Protein AF-A0A925ZT27-F1 (afdb_monomer)

Radius of gyration: 12.77 Å; Cα contacts (8 Å, |Δi|>4): 52; chains: 1; bounding box: 24×26×35 Å

Secondary structure (DSSP, 8-state):
-TTGGGT-PPPTT--HHHHHHHHHHH-GGGHHHHHHHHHHHHHHHHSSSPPPHHHHHHHHHHHHHHHHHHHS----

Structure (mmCIF, N/CA/C/O backbone):
data_AF-A0A925ZT27-F1
#
_entry.id   AF-A0A925ZT27-F1
#
loop_
_atom_site.group_PDB
_atom_site.id
_atom_site.type_symbol
_atom_site.label_atom_id
_atom_site.label_alt_id
_atom_site.label_comp_id
_atom_site.label_asym_id
_atom_site.label_entity_id
_atom_site.label_seq_id
_atom_site.pdbx_PDB_ins_code
_atom_site.Cartn_x
_atom_site.Cartn_y
_atom_site.Cartn_z
_atom_site.occupancy
_atom_site.B_iso_or_equiv
_atom_site.auth_seq_id
_atom_site.auth_comp_id
_atom_site.auth_asym_id
_atom_site.auth_atom_id
_atom_site.pdbx_PDB_model_num
ATOM 1 N N . GLN A 1 1 ? 7.997 -1.890 10.557 1.00 50.38 1 GLN A N 1
ATOM 2 C CA . GLN A 1 1 ? 8.038 -1.728 12.032 1.00 50.38 1 GLN A CA 1
ATOM 3 C C . GLN A 1 1 ? 6.866 -0.938 12.646 1.00 50.38 1 GLN A C 1
ATOM 5 O O . GLN A 1 1 ? 6.456 -1.300 13.737 1.00 50.38 1 GLN A O 1
ATOM 10 N N . ARG A 1 2 ? 6.267 0.084 12.001 1.00 52.53 2 ARG A N 1
ATOM 11 C CA . ARG A 1 2 ? 5.246 0.953 12.649 1.00 52.53 2 ARG A CA 1
ATOM 12 C C . ARG A 1 2 ? 3.820 0.379 12.767 1.00 52.53 2 ARG A C 1
ATOM 14 O O . ARG A 1 2 ? 3.145 0.681 13.738 1.00 52.53 2 ARG A O 1
ATOM 21 N N . ALA A 1 3 ? 3.368 -0.468 11.840 1.00 54.12 3 ALA A N 1
ATOM 22 C CA . ALA A 1 3 ? 2.031 -1.078 11.922 1.00 54.12 3 ALA A CA 1
ATOM 23 C C . ALA A 1 3 ? 1.910 -2.110 13.065 1.00 54.12 3 ALA A C 1
ATOM 25 O O . ALA A 1 3 ? 0.879 -2.199 13.728 1.00 54.12 3 ALA A O 1
ATOM 26 N N . ALA A 1 4 ? 3.008 -2.815 13.368 1.00 54.84 4 ALA A N 1
ATOM 27 C CA . ALA A 1 4 ? 3.096 -3.740 14.499 1.00 54.84 4 ALA A CA 1
ATOM 28 C C . ALA A 1 4 ? 2.882 -3.042 15.855 1.00 54.84 4 ALA A C 1
ATOM 30 O O . ALA A 1 4 ? 2.228 -3.601 16.725 1.00 54.84 4 ALA A O 1
ATOM 31 N N . GLN A 1 5 ? 3.339 -1.792 16.003 1.00 52.97 5 GLN A N 1
ATOM 32 C CA . GLN A 1 5 ? 3.170 -0.999 17.232 1.00 52.97 5 GLN A CA 1
ATOM 33 C C . GLN A 1 5 ? 1.714 -0.567 17.493 1.00 52.97 5 GLN A C 1
ATOM 35 O O . GLN A 1 5 ? 1.395 -0.130 18.591 1.00 52.97 5 GLN A O 1
ATOM 40 N N . ARG A 1 6 ? 0.822 -0.695 16.501 1.00 55.50 6 ARG A N 1
ATOM 41 C CA . ARG A 1 6 ? -0.624 -0.441 16.628 1.00 55.50 6 ARG A CA 1
ATOM 42 C C . ARG A 1 6 ? -1.461 -1.731 16.563 1.00 55.50 6 ARG A C 1
ATOM 44 O O . ARG A 1 6 ? -2.670 -1.655 16.391 1.00 55.50 6 ARG A O 1
ATOM 51 N N . GLY A 1 7 ? -0.837 -2.914 16.642 1.00 58.38 7 GLY A N 1
ATOM 52 C CA . GLY A 1 7 ? -1.545 -4.202 16.545 1.00 58.38 7 GLY A CA 1
ATOM 53 C C . GLY A 1 7 ? -2.054 -4.545 15.136 1.00 58.38 7 GLY A C 1
ATOM 54 O O . GLY A 1 7 ? -2.916 -5.407 14.970 1.00 58.38 7 GLY A O 1
ATOM 55 N N . ILE A 1 8 ? -1.529 -3.868 14.111 1.00 62.19 8 ILE A N 1
ATOM 56 C CA . ILE A 1 8 ? -1.868 -4.077 12.695 1.00 62.19 8 ILE A CA 1
ATOM 57 C C . ILE A 1 8 ? -0.618 -4.524 11.929 1.00 62.19 8 ILE A C 1
ATOM 59 O O . ILE A 1 8 ? -0.427 -4.198 10.771 1.00 62.19 8 ILE A O 1
ATOM 63 N N . GLY A 1 9 ? 0.316 -5.205 12.590 1.00 66.19 9 GLY A N 1
ATOM 64 C CA . GLY A 1 9 ? 1.494 -5.736 11.913 1.00 66.19 9 GLY A CA 1
ATOM 65 C C . GLY A 1 9 ? 1.106 -6.871 10.971 1.00 66.19 9 GLY A C 1
ATOM 66 O O . GLY A 1 9 ? 0.361 -7.764 11.366 1.00 66.19 9 GLY A O 1
ATOM 67 N N . ARG A 1 10 ? 1.654 -6.863 9.752 1.00 75.50 10 ARG A N 1
ATOM 68 C CA . ARG A 1 10 ? 1.597 -8.013 8.845 1.00 75.50 10 ARG A CA 1
ATOM 69 C C . ARG A 1 10 ? 2.154 -9.257 9.549 1.00 75.50 10 ARG A C 1
ATOM 71 O O . ARG A 1 10 ? 3.216 -9.180 10.175 1.00 75.50 10 ARG A O 1
ATOM 78 N N . ARG A 1 11 ? 1.467 -10.399 9.447 1.00 77.12 11 ARG A N 1
ATOM 79 C CA . ARG A 1 11 ? 1.980 -11.684 9.968 1.00 77.12 11 ARG A CA 1
ATOM 80 C C . ARG A 1 11 ? 3.122 -12.192 9.079 1.00 77.12 11 ARG A C 1
ATOM 82 O O . ARG A 1 11 ? 3.157 -11.884 7.893 1.00 77.12 11 ARG A O 1
ATOM 89 N N . ARG A 1 12 ? 4.048 -12.997 9.621 1.00 71.19 12 ARG A N 1
ATOM 90 C CA . ARG A 1 12 ? 5.234 -13.464 8.863 1.00 71.19 12 ARG A CA 1
ATOM 91 C C . ARG A 1 12 ? 4.877 -14.220 7.577 1.00 71.19 12 ARG A C 1
ATOM 93 O O . ARG A 1 12 ? 5.545 -14.021 6.573 1.00 71.19 12 ARG A O 1
ATOM 100 N N . SER A 1 13 ? 3.828 -15.040 7.609 1.00 80.75 13 SER A N 1
ATOM 101 C CA . SER A 1 13 ? 3.342 -15.813 6.457 1.00 80.75 13 SER A CA 1
ATOM 102 C C . SER A 1 13 ? 2.356 -15.055 5.567 1.00 80.75 13 SER A C 1
ATOM 104 O O . SER A 1 13 ? 1.985 -15.562 4.518 1.00 80.75 13 SER A O 1
ATOM 106 N N . GLN A 1 14 ? 1.916 -13.864 5.976 1.00 86.94 14 GLN A N 1
ATOM 107 C CA . GLN A 1 14 ? 0.878 -13.135 5.260 1.00 86.94 14 GLN A CA 1
ATOM 108 C C . GLN A 1 14 ? 1.443 -12.543 3.972 1.00 86.94 14 GLN A C 1
ATOM 110 O O . GLN A 1 14 ? 2.534 -11.960 3.986 1.00 86.94 14 GLN A O 1
ATOM 115 N N . THR A 1 15 ? 0.712 -12.661 2.871 1.00 89.81 15 THR A N 1
ATOM 116 C CA . THR A 1 15 ? 1.082 -12.037 1.596 1.00 89.81 15 THR A CA 1
ATOM 117 C C . THR A 1 15 ? 0.800 -10.527 1.623 1.00 89.81 15 THR A C 1
ATOM 119 O O . THR A 1 15 ? 0.033 -10.047 2.465 1.00 89.81 15 THR A O 1
ATOM 122 N N . PRO A 1 16 ? 1.400 -9.732 0.717 1.00 88.69 16 PRO A N 1
ATOM 123 C CA . PRO A 1 16 ? 1.060 -8.315 0.590 1.00 88.69 16 PRO A CA 1
ATOM 124 C C . PRO A 1 16 ? -0.444 -8.074 0.386 1.00 88.69 16 PRO A C 1
ATOM 126 O O . PRO A 1 16 ? -0.996 -7.180 1.022 1.00 88.69 16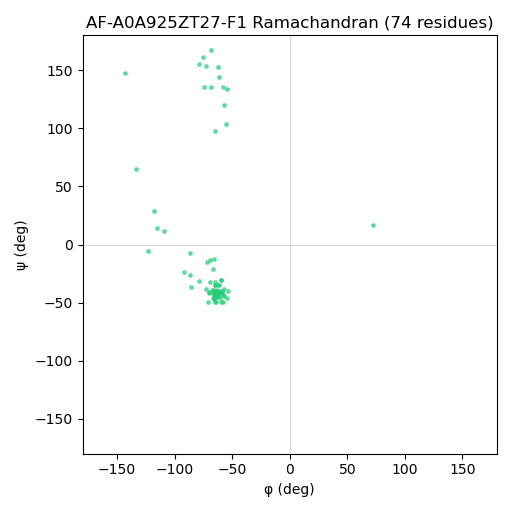 PRO A O 1
ATOM 129 N N . TYR A 1 17 ? -1.107 -8.910 -0.420 1.00 89.75 17 TYR A N 1
ATOM 130 C CA . TYR A 1 17 ? -2.543 -8.813 -0.703 1.00 89.75 17 TYR A CA 1
ATOM 131 C C . TYR A 1 17 ? -3.424 -9.176 0.497 1.00 89.75 17 TYR A C 1
ATOM 133 O O . TYR A 1 17 ? -4.411 -8.503 0.786 1.00 89.75 17 TYR A O 1
ATOM 141 N N . GLU A 1 18 ? -3.064 -10.218 1.244 1.00 89.38 18 GLU A N 1
ATOM 142 C CA . GLU A 1 18 ? -3.791 -10.565 2.470 1.00 89.38 18 GLU A CA 1
ATOM 143 C C . GLU A 1 18 ? -3.672 -9.451 3.511 1.00 89.38 18 GLU A C 1
ATOM 145 O O . GLU A 1 18 ? -4.637 -9.107 4.192 1.00 89.38 18 GLU A O 1
ATOM 150 N N . TYR A 1 19 ? -2.484 -8.858 3.627 1.00 89.25 19 TYR A N 1
ATOM 151 C 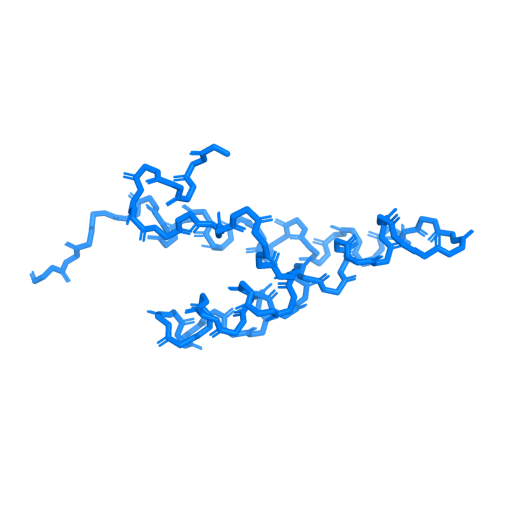CA . TYR A 1 19 ? -2.265 -7.749 4.543 1.00 89.25 19 TYR A CA 1
ATOM 152 C C . TYR A 1 19 ? -3.027 -6.491 4.121 1.00 89.25 19 TYR A C 1
ATOM 154 O O . TYR A 1 19 ? -3.586 -5.796 4.970 1.00 89.25 19 TYR A O 1
ATOM 162 N N . SER A 1 20 ? -3.096 -6.207 2.819 1.00 90.62 20 SER A N 1
ATOM 163 C CA . SER A 1 20 ? -3.866 -5.079 2.302 1.00 90.62 20 SER A CA 1
ATOM 164 C C . SER A 1 20 ? -5.363 -5.257 2.534 1.00 90.62 20 SER A C 1
ATOM 166 O O . SER A 1 20 ? -6.022 -4.310 2.951 1.00 90.62 20 SER A O 1
ATOM 168 N N . ALA A 1 21 ? -5.891 -6.469 2.347 1.00 89.81 21 ALA A N 1
ATOM 169 C CA . ALA A 1 21 ? -7.291 -6.778 2.621 1.00 89.81 21 ALA A CA 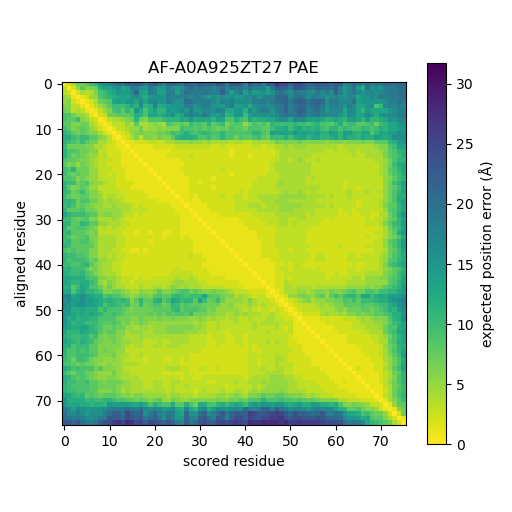1
ATOM 170 C C . ALA A 1 21 ? -7.635 -6.592 4.110 1.00 89.81 21 ALA A C 1
ATOM 172 O O . ALA A 1 21 ? -8.652 -5.987 4.449 1.00 89.81 21 ALA A O 1
ATOM 173 N N . ASP A 1 22 ? -6.767 -7.046 5.017 1.00 89.88 22 ASP A N 1
ATOM 174 C CA . ASP A 1 22 ? -6.932 -6.820 6.457 1.00 89.88 22 ASP A CA 1
ATOM 175 C C . ASP A 1 22 ? -6.926 -5.334 6.822 1.00 89.88 22 ASP A C 1
ATOM 177 O O . ASP A 1 22 ? -7.721 -4.891 7.656 1.00 89.88 22 ASP A O 1
ATOM 181 N N . LEU A 1 23 ? -6.033 -4.563 6.203 1.00 88.06 23 LEU A N 1
ATOM 182 C CA . LEU A 1 23 ? -5.905 -3.135 6.457 1.00 88.06 23 LEU A CA 1
ATOM 183 C C . LEU A 1 23 ? -7.116 -2.364 5.912 1.00 88.06 23 LEU A C 1
ATOM 185 O O . LEU A 1 23 ? -7.650 -1.514 6.620 1.00 88.06 23 LEU A O 1
ATOM 189 N N . ALA A 1 24 ? -7.595 -2.710 4.715 1.00 89.88 24 ALA A N 1
ATOM 190 C CA . ALA A 1 24 ? -8.765 -2.100 4.086 1.00 89.88 24 ALA A CA 1
ATOM 191 C C . ALA A 1 24 ? -10.060 -2.381 4.861 1.00 89.88 24 ALA A C 1
ATOM 193 O O . ALA A 1 24 ? -10.904 -1.501 4.980 1.00 89.88 24 ALA A O 1
ATOM 194 N N . ARG A 1 25 ? -10.200 -3.566 5.474 1.00 89.31 25 ARG A N 1
ATOM 195 C CA . ARG A 1 25 ? -11.337 -3.859 6.367 1.00 89.31 25 ARG A CA 1
ATOM 196 C C . ARG A 1 25 ? -11.353 -2.993 7.624 1.00 89.31 25 ARG A C 1
ATOM 198 O O . ARG A 1 25 ? -12.422 -2.715 8.155 1.00 89.31 25 ARG A O 1
ATOM 205 N N . ARG A 1 26 ? -10.180 -2.608 8.133 1.00 87.12 26 ARG A N 1
ATOM 206 C CA . ARG A 1 26 ? -10.048 -1.779 9.344 1.00 87.12 26 ARG A CA 1
ATOM 207 C C . ARG A 1 26 ? -10.113 -0.282 9.051 1.00 87.12 26 ARG A C 1
ATOM 209 O O . ARG A 1 26 ? -10.444 0.474 9.954 1.00 87.12 26 ARG A O 1
ATOM 216 N N . LEU A 1 27 ? -9.750 0.117 7.834 1.00 88.19 27 LEU A N 1
ATOM 217 C CA . LEU A 1 27 ? -9.660 1.502 7.369 1.00 88.19 27 LEU A CA 1
ATOM 218 C C . LEU A 1 27 ? -10.351 1.619 5.997 1.00 88.19 27 LEU A C 1
ATOM 220 O O . LEU A 1 27 ? -9.669 1.831 4.987 1.00 88.19 27 LEU A O 1
ATOM 224 N N . PRO A 1 28 ? -11.680 1.412 5.925 1.00 88.50 28 PRO A N 1
ATOM 225 C CA . PRO A 1 28 ? -12.413 1.404 4.659 1.00 88.50 28 PRO A CA 1
ATOM 226 C C . PRO A 1 28 ? -12.292 2.731 3.900 1.00 88.50 28 PRO A C 1
ATOM 228 O O . PRO A 1 28 ? -12.252 2.732 2.672 1.00 88.50 28 PRO A O 1
ATOM 231 N N . GLU A 1 29 ? -12.138 3.851 4.609 1.00 89.12 29 GLU A N 1
ATOM 232 C CA . GLU A 1 29 ? -11.918 5.179 4.034 1.00 89.12 29 GLU A CA 1
ATOM 233 C C . GLU A 1 29 ? -10.577 5.321 3.294 1.00 89.12 29 GLU A C 1
ATOM 235 O O . GLU A 1 29 ? -10.369 6.291 2.569 1.00 89.12 29 GLU A O 1
ATOM 240 N N . LEU A 1 30 ? -9.668 4.356 3.463 1.00 90.56 30 LEU A N 1
ATOM 241 C CA . LEU A 1 30 ? -8.363 4.305 2.806 1.00 90.56 30 LEU A CA 1
ATOM 242 C C . LEU A 1 30 ? -8.216 3.114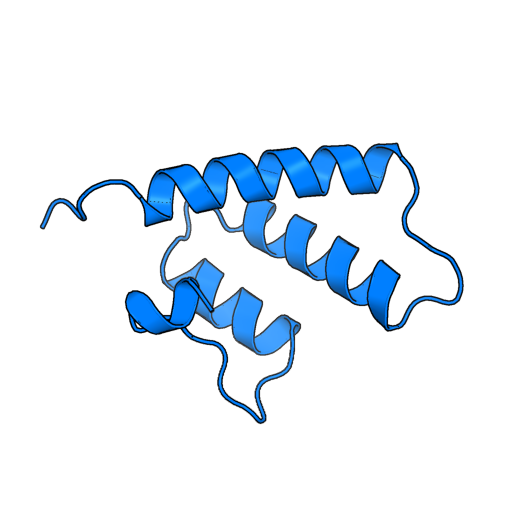 1.853 1.00 90.56 30 LEU A C 1
ATOM 244 O O . LEU A 1 30 ? -7.092 2.804 1.460 1.00 90.56 30 LEU A O 1
ATOM 248 N N . ASN A 1 31 ? -9.298 2.428 1.475 1.00 91.62 31 ASN A N 1
ATOM 249 C CA . ASN A 1 31 ? -9.207 1.220 0.648 1.00 91.62 31 ASN A CA 1
ATOM 250 C C . ASN A 1 31 ? -8.417 1.448 -0.658 1.00 91.62 31 ASN A C 1
ATOM 252 O O . ASN A 1 31 ? -7.497 0.689 -0.979 1.00 91.62 31 ASN A O 1
ATOM 256 N N . ASP A 1 32 ? -8.699 2.546 -1.360 1.00 90.69 32 ASP A N 1
ATOM 257 C CA . ASP A 1 32 ? -8.013 2.891 -2.610 1.00 90.69 32 ASP A CA 1
ATOM 258 C C . ASP A 1 32 ? -6.527 3.198 -2.380 1.00 90.69 32 ASP A C 1
ATOM 260 O O . ASP A 1 32 ? -5.661 2.768 -3.142 1.00 90.69 32 ASP A O 1
ATOM 264 N N . ASP A 1 33 ? -6.209 3.885 -1.280 1.00 91.44 33 ASP A N 1
ATOM 265 C CA . ASP A 1 33 ? -4.832 4.193 -0.889 1.00 91.44 33 ASP A CA 1
ATOM 266 C C . ASP A 1 33 ? -4.037 2.929 -0.548 1.00 91.44 33 ASP A C 1
ATOM 268 O O . ASP A 1 33 ? -2.875 2.780 -0.934 1.00 91.44 33 ASP A O 1
ATOM 272 N N . ILE A 1 34 ? -4.666 2.005 0.174 1.00 92.00 34 ILE A N 1
ATOM 273 C CA . ILE A 1 34 ? -4.085 0.724 0.574 1.00 92.00 34 ILE A CA 1
ATOM 274 C C . ILE A 1 34 ? -3.852 -0.160 -0.656 1.00 92.00 34 ILE A C 1
ATOM 276 O O . ILE A 1 34 ? -2.785 -0.771 -0.782 1.00 92.00 34 ILE A O 1
ATOM 280 N N . SER A 1 35 ? -4.803 -0.179 -1.588 1.00 90.81 35 SER A N 1
ATOM 281 C CA . SER A 1 35 ? -4.697 -0.923 -2.843 1.00 90.81 35 SER A CA 1
ATOM 282 C C . SER A 1 35 ? -3.585 -0.362 -3.732 1.00 90.81 35 SER A C 1
ATOM 284 O O . SER A 1 35 ? -2.730 -1.118 -4.196 1.00 90.81 35 SER A O 1
ATOM 286 N N . ALA A 1 36 ? -3.512 0.964 -3.886 1.00 90.19 36 ALA A N 1
ATOM 287 C CA . ALA A 1 36 ? -2.454 1.628 -4.647 1.00 90.19 36 ALA A CA 1
ATOM 288 C C . ALA A 1 36 ? -1.057 1.375 -4.054 1.00 90.19 36 ALA A C 1
ATOM 290 O O . ALA A 1 36 ? -0.108 1.094 -4.785 1.00 90.19 36 ALA A O 1
ATOM 291 N N . LEU A 1 37 ? -0.921 1.419 -2.724 1.00 91.19 37 LEU A N 1
ATOM 292 C CA . LEU A 1 37 ? 0.337 1.099 -2.043 1.00 91.19 37 LEU A CA 1
ATOM 293 C C . LEU A 1 37 ? 0.773 -0.344 -2.273 1.00 91.19 37 LEU A C 1
ATOM 295 O O . LEU A 1 37 ? 1.948 -0.599 -2.532 1.00 91.19 37 LEU A O 1
ATOM 299 N N . THR A 1 38 ? -0.169 -1.276 -2.169 1.00 91.50 38 THR A N 1
ATOM 300 C CA . THR A 1 38 ? 0.095 -2.706 -2.345 1.00 91.50 38 THR A CA 1
ATOM 301 C C . THR A 1 38 ? 0.501 -3.010 -3.778 1.00 91.50 38 THR A C 1
ATOM 303 O O . THR A 1 38 ? 1.488 -3.711 -3.987 1.00 91.50 38 THR A O 1
ATOM 306 N N . GLY A 1 39 ? -0.189 -2.421 -4.758 1.00 89.69 39 GLY A N 1
ATOM 307 C CA . GLY A 1 39 ? 0.161 -2.540 -6.172 1.00 89.69 39 GLY A CA 1
ATOM 308 C C . GLY A 1 39 ? 1.578 -2.047 -6.460 1.00 89.69 39 GLY A C 1
ATOM 309 O O . GLY A 1 39 ? 2.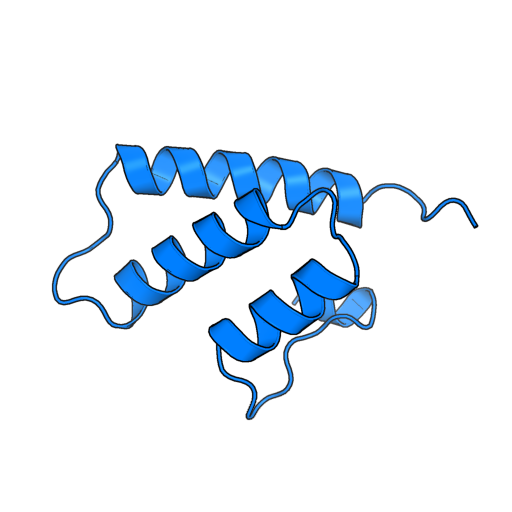379 -2.786 -7.029 1.00 89.69 39 GLY A O 1
ATOM 310 N N . SER A 1 40 ? 1.929 -0.846 -5.989 1.00 89.38 40 SER A N 1
ATOM 311 C CA . SER A 1 40 ? 3.282 -0.305 -6.172 1.00 89.38 40 SER A CA 1
ATOM 312 C C . SER A 1 40 ? 4.355 -1.114 -5.438 1.00 89.38 40 SER A C 1
ATOM 314 O O . SER A 1 40 ? 5.462 -1.249 -5.952 1.00 89.38 40 SER A O 1
ATOM 316 N N . PHE A 1 41 ? 4.048 -1.675 -4.262 1.00 87.88 41 PHE A N 1
ATOM 317 C CA . PHE A 1 41 ? 4.965 -2.568 -3.548 1.00 87.88 41 PHE A CA 1
ATOM 318 C C . PHE A 1 41 ? 5.211 -3.860 -4.330 1.00 87.88 41 PHE A C 1
ATOM 320 O O . PHE A 1 41 ? 6.359 -4.227 -4.547 1.00 87.88 41 PHE A O 1
ATOM 327 N N . VAL A 1 42 ? 4.150 -4.528 -4.792 1.00 89.94 42 VAL A N 1
ATOM 328 C CA . VAL A 1 42 ? 4.265 -5.773 -5.564 1.00 89.94 42 VAL A CA 1
ATOM 329 C C . VAL A 1 42 ? 5.013 -5.537 -6.874 1.00 89.94 42 VAL A C 1
ATOM 331 O O . VAL A 1 42 ? 5.880 -6.331 -7.220 1.00 89.9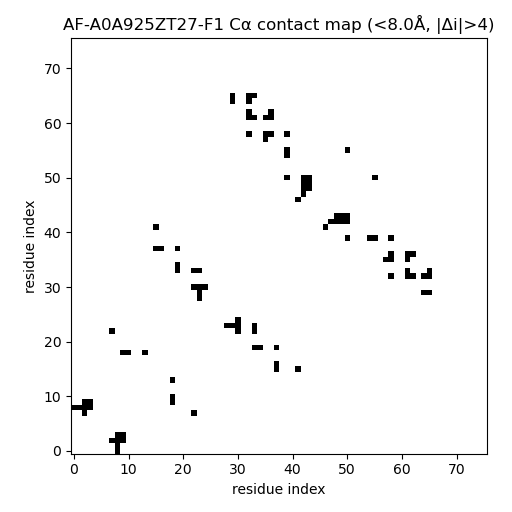4 42 VAL A O 1
ATOM 334 N N . ALA A 1 43 ? 4.733 -4.436 -7.573 1.00 88.19 43 ALA A N 1
ATOM 335 C CA . ALA A 1 43 ? 5.448 -4.081 -8.795 1.00 88.19 43 ALA A CA 1
ATOM 336 C C . ALA A 1 43 ? 6.943 -3.819 -8.546 1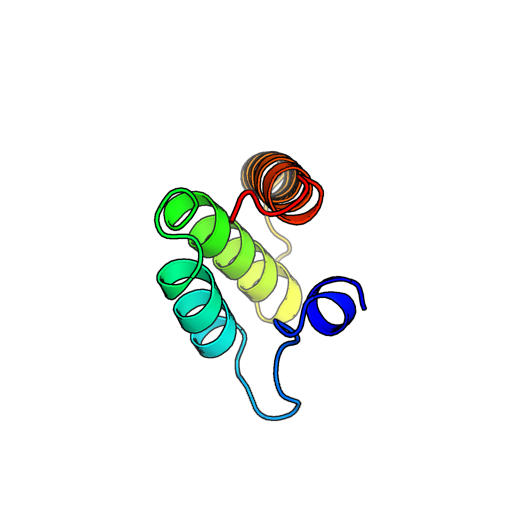.00 88.19 43 ALA A C 1
ATOM 338 O O . ALA A 1 43 ? 7.770 -4.225 -9.353 1.00 88.19 43 ALA A O 1
ATOM 339 N N . ALA A 1 44 ? 7.300 -3.176 -7.431 1.00 87.38 44 ALA A N 1
ATOM 340 C CA . ALA A 1 44 ? 8.698 -2.927 -7.080 1.00 87.38 44 ALA A CA 1
ATOM 341 C C . ALA A 1 44 ? 9.445 -4.191 -6.628 1.00 87.38 44 ALA A C 1
ATOM 343 O O . ALA A 1 44 ? 10.618 -4.343 -6.949 1.00 87.38 44 ALA A O 1
ATOM 344 N N . GLU A 1 45 ? 8.777 -5.072 -5.880 1.00 86.94 45 GLU A N 1
ATOM 345 C CA . GLU A 1 45 ? 9.391 -6.255 -5.265 1.00 86.94 45 GLU A CA 1
ATOM 346 C C . GLU A 1 45 ? 9.431 -7.463 -6.215 1.00 86.94 45 GLU A C 1
ATOM 348 O O . GLU A 1 45 ? 10.387 -8.233 -6.207 1.00 86.94 45 GLU A O 1
ATOM 353 N N . TYR A 1 46 ? 8.389 -7.636 -7.033 1.00 87.69 46 TYR A N 1
ATOM 354 C CA . TYR A 1 46 ? 8.183 -8.824 -7.869 1.00 87.69 46 TYR A CA 1
ATOM 355 C C . TYR A 1 46 ? 8.045 -8.509 -9.364 1.00 87.69 46 TYR A C 1
ATOM 357 O O . TYR A 1 46 ? 7.934 -9.426 -10.178 1.00 87.69 46 TYR A O 1
ATOM 365 N N . GLY A 1 47 ? 8.006 -7.231 -9.748 1.00 85.94 47 GLY A N 1
ATOM 366 C CA . GLY A 1 47 ? 7.875 -6.830 -11.144 1.00 85.94 47 GLY A CA 1
ATOM 367 C C . GLY A 1 47 ? 9.195 -6.922 -11.918 1.00 85.94 47 GLY A C 1
ATOM 368 O O . GLY A 1 47 ? 10.274 -6.790 -11.344 1.00 85.94 47 GLY A O 1
ATOM 369 N N . PRO A 1 48 ? 9.136 -7.085 -13.253 1.00 83.75 48 PRO A N 1
ATOM 370 C CA . PRO A 1 48 ? 10.330 -7.14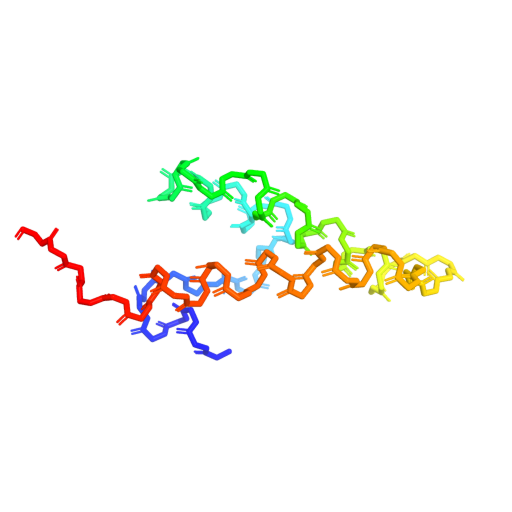4 -14.099 1.00 83.75 48 PRO A CA 1
ATOM 371 C C . PRO A 1 48 ? 11.023 -5.781 -14.256 1.00 83.75 48 PRO A C 1
ATOM 373 O O . PRO A 1 48 ? 12.145 -5.706 -14.752 1.00 83.75 48 PRO A O 1
ATOM 376 N N . ARG A 1 49 ? 10.336 -4.688 -13.899 1.00 82.94 49 ARG A N 1
ATOM 377 C CA . ARG A 1 49 ? 10.820 -3.307 -13.976 1.00 82.94 49 ARG A CA 1
ATOM 378 C C . ARG A 1 49 ? 10.301 -2.512 -12.777 1.00 82.94 49 ARG A C 1
ATOM 380 O O . ARG A 1 49 ? 9.183 -2.773 -12.335 1.00 82.94 49 ARG A O 1
ATOM 387 N N . PRO A 1 50 ? 11.075 -1.530 -12.284 1.00 77.31 50 PRO A N 1
ATOM 388 C CA . PRO A 1 50 ? 10.638 -0.674 -11.190 1.00 77.31 50 PRO A CA 1
ATOM 389 C C . PRO A 1 50 ? 9.396 0.149 -11.580 1.00 77.31 50 PRO A C 1
ATOM 391 O O . PRO A 1 50 ? 9.216 0.453 -12.765 1.00 77.31 50 PRO A O 1
ATOM 394 N N . PRO A 1 51 ? 8.557 0.540 -10.601 1.00 81.25 51 PRO A N 1
ATOM 395 C CA . PRO A 1 51 ? 7.393 1.378 -10.851 1.00 81.25 51 PRO A CA 1
ATOM 396 C C . PRO A 1 51 ? 7.805 2.736 -11.419 1.00 81.25 51 PRO A C 1
ATOM 398 O O . PRO A 1 51 ? 8.822 3.319 -11.030 1.00 81.25 51 PRO A O 1
ATOM 401 N N . ASP A 1 52 ? 6.987 3.258 -12.327 1.00 86.31 52 ASP A N 1
ATOM 402 C CA . ASP A 1 52 ? 7.255 4.541 -12.963 1.00 86.31 52 ASP A CA 1
ATOM 403 C C . ASP A 1 52 ? 7.126 5.723 -11.962 1.00 86.31 52 ASP A C 1
ATOM 405 O O . ASP A 1 52 ? 6.621 5.573 -10.833 1.00 86.31 52 ASP A O 1
ATOM 409 N N . PRO A 1 53 ? 7.587 6.933 -12.332 1.00 86.44 53 PRO A N 1
ATOM 410 C CA . PRO A 1 53 ? 7.514 8.101 -11.454 1.00 86.44 53 PRO A CA 1
ATOM 411 C C . PRO A 1 53 ? 6.086 8.494 -11.039 1.00 86.44 53 PRO A C 1
ATOM 413 O O . PRO A 1 53 ? 5.889 9.009 -9.934 1.00 86.44 53 PRO A O 1
ATOM 416 N N . VAL A 1 54 ? 5.085 8.242 -11.887 1.00 86.06 54 VAL A N 1
ATOM 417 C CA . VAL A 1 54 ? 3.670 8.533 -11.614 1.00 86.06 54 VAL A CA 1
ATOM 418 C C . VAL A 1 54 ? 3.138 7.564 -10.560 1.00 86.06 54 VAL A C 1
ATOM 420 O O . VAL A 1 54 ? 2.614 8.007 -9.535 1.00 86.06 54 VAL A O 1
ATOM 423 N N . GLN A 1 55 ? 3.359 6.261 -10.737 1.00 82.44 55 GLN A N 1
ATOM 424 C CA . GLN A 1 55 ? 3.004 5.215 -9.771 1.00 82.44 55 GLN A CA 1
ATOM 425 C C . GLN A 1 55 ? 3.685 5.439 -8.418 1.00 82.44 55 GLN A C 1
ATOM 427 O O . GLN A 1 55 ? 3.066 5.307 -7.357 1.00 82.44 55 GLN A O 1
ATOM 432 N N . THR A 1 56 ? 4.950 5.858 -8.442 1.00 86.81 56 THR A N 1
ATOM 433 C CA . THR A 1 56 ? 5.704 6.207 -7.234 1.00 86.81 56 THR A CA 1
ATOM 434 C C . THR A 1 56 ? 5.102 7.424 -6.525 1.00 86.81 56 THR A C 1
ATOM 436 O O . THR A 1 56 ? 4.980 7.440 -5.298 1.00 86.81 56 THR A O 1
ATOM 439 N N . SER A 1 57 ? 4.700 8.454 -7.274 1.00 89.12 57 SER A N 1
ATOM 440 C CA . SER A 1 57 ? 4.057 9.653 -6.724 1.00 89.12 57 SER A CA 1
ATOM 441 C C . SER A 1 57 ? 2.712 9.329 -6.064 1.00 89.12 57 SER A C 1
ATOM 443 O O . SER A 1 57 ? 2.454 9.760 -4.935 1.00 89.12 57 SER A O 1
ATOM 445 N N . VAL A 1 58 ? 1.888 8.506 -6.721 1.00 88.19 58 VAL A N 1
ATOM 446 C CA . VAL A 1 58 ? 0.608 8.024 -6.180 1.00 88.19 58 VAL A CA 1
ATOM 447 C C . VAL A 1 58 ? 0.829 7.250 -4.881 1.00 88.19 58 VAL A C 1
ATOM 449 O O . VAL A 1 58 ? 0.227 7.591 -3.860 1.00 88.19 58 VAL A O 1
ATOM 452 N N . ALA A 1 59 ? 1.766 6.297 -4.872 1.00 87.88 59 ALA A N 1
ATOM 453 C CA . ALA A 1 59 ? 2.104 5.526 -3.679 1.00 87.88 59 ALA A CA 1
ATOM 454 C C . ALA A 1 59 ? 2.584 6.420 -2.524 1.00 87.88 59 ALA A C 1
ATOM 456 O O . ALA A 1 59 ? 2.156 6.254 -1.383 1.00 87.88 59 ALA A O 1
ATOM 457 N N . ARG A 1 60 ? 3.419 7.433 -2.791 1.00 88.31 60 ARG A N 1
ATOM 458 C CA . ARG A 1 60 ? 3.865 8.378 -1.749 1.00 88.31 60 ARG A CA 1
ATOM 459 C C . ARG A 1 60 ? 2.705 9.166 -1.140 1.00 88.31 60 ARG A C 1
ATOM 461 O O . ARG A 1 60 ? 2.683 9.363 0.077 1.00 88.31 60 ARG A O 1
ATOM 468 N N . ARG A 1 61 ? 1.744 9.614 -1.955 1.00 91.31 61 ARG A N 1
ATOM 469 C CA . ARG A 1 61 ? 0.554 10.342 -1.474 1.00 91.31 61 ARG A CA 1
ATOM 470 C C . ARG A 1 61 ? -0.336 9.445 -0.615 1.00 91.31 61 ARG A C 1
ATOM 472 O O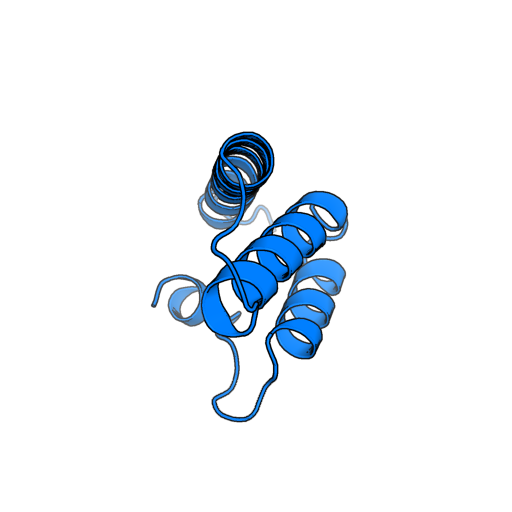 . ARG A 1 61 ? -0.692 9.846 0.494 1.00 91.31 61 ARG A O 1
ATOM 479 N N . ALA A 1 62 ? -0.608 8.229 -1.086 1.00 90.06 62 ALA A N 1
ATOM 480 C CA . ALA A 1 62 ? -1.356 7.218 -0.345 1.00 90.06 62 ALA A CA 1
ATOM 481 C C . ALA A 1 62 ? -0.684 6.886 0.999 1.00 90.06 62 ALA A C 1
ATOM 483 O O . ALA A 1 62 ? -1.326 6.895 2.050 1.00 90.06 62 ALA A O 1
ATOM 484 N N . TRP A 1 63 ? 0.645 6.726 1.010 1.00 88.81 63 TRP A N 1
ATOM 485 C CA . TRP A 1 63 ? 1.412 6.517 2.242 1.00 88.81 63 TRP A CA 1
ATOM 486 C C . TRP A 1 63 ? 1.286 7.682 3.224 1.00 88.81 63 TRP A C 1
ATOM 488 O O . TRP A 1 63 ? 1.185 7.477 4.435 1.00 88.81 63 TRP A O 1
ATOM 498 N N . GLY A 1 64 ? 1.292 8.916 2.717 1.00 89.06 64 GLY A N 1
ATOM 499 C CA . GLY A 1 64 ? 1.093 10.115 3.524 1.00 89.06 64 GLY A CA 1
ATOM 500 C C . GLY A 1 64 ? -0.266 10.129 4.226 1.00 89.06 64 GLY A C 1
ATOM 501 O O . GLY A 1 64 ? -0.325 10.394 5.430 1.00 89.06 64 GLY A O 1
ATOM 502 N N . ARG A 1 65 ? -1.341 9.795 3.499 1.00 87.81 65 ARG A N 1
ATOM 503 C CA . ARG A 1 65 ? -2.704 9.696 4.046 1.00 87.81 65 ARG A CA 1
ATOM 504 C C . ARG A 1 65 ? -2.814 8.591 5.091 1.00 87.81 65 ARG A C 1
ATOM 506 O O . ARG A 1 65 ? -3.199 8.877 6.225 1.00 87.81 65 ARG A O 1
ATOM 513 N N . LEU A 1 66 ? -2.334 7.390 4.768 1.00 85.50 66 LEU A N 1
ATOM 514 C CA . LEU A 1 66 ? -2.312 6.261 5.696 1.00 85.50 66 LEU A CA 1
ATOM 515 C C . LEU A 1 66 ? -1.539 6.592 6.980 1.00 85.50 66 LEU A C 1
ATOM 517 O O . LEU A 1 66 ? -2.020 6.356 8.085 1.00 85.50 66 LEU A O 1
ATOM 521 N N . ARG A 1 67 ? -0.365 7.225 6.871 1.00 84.81 67 ARG A N 1
ATOM 522 C CA . ARG A 1 67 ? 0.408 7.656 8.046 1.00 84.81 67 ARG A CA 1
ATOM 523 C C . ARG A 1 67 ? -0.318 8.680 8.902 1.00 84.81 67 ARG A C 1
ATOM 525 O O . ARG A 1 67 ? -0.105 8.671 10.111 1.00 84.81 67 ARG A O 1
ATOM 532 N N . ARG A 1 68 ? -1.095 9.585 8.308 1.00 86.44 68 ARG A N 1
ATOM 533 C CA . ARG A 1 68 ? -1.855 10.590 9.058 1.00 86.44 68 ARG A CA 1
ATOM 534 C C . ARG A 1 68 ? -2.949 9.921 9.884 1.00 86.44 68 ARG A C 1
ATOM 536 O O . ARG A 1 68 ? -3.026 10.195 11.076 1.00 86.44 68 ARG A O 1
ATOM 543 N N . VAL A 1 69 ? -3.699 8.997 9.286 1.00 83.62 69 VAL A N 1
ATOM 544 C CA . VAL A 1 69 ? -4.746 8.231 9.981 1.00 83.62 69 VAL A CA 1
ATOM 545 C C . VAL A 1 69 ? -4.149 7.364 11.091 1.00 83.62 69 VAL A C 1
ATOM 547 O O . VAL A 1 69 ? -4.597 7.428 12.228 1.00 83.62 69 VAL A O 1
ATOM 550 N N . LEU A 1 70 ? -3.043 6.660 10.828 1.00 77.25 70 LEU A N 1
ATOM 551 C CA . LEU A 1 70 ? -2.362 5.844 11.846 1.00 77.25 70 LEU A CA 1
ATOM 552 C C . LEU A 1 70 ? -1.728 6.664 12.995 1.00 77.25 70 LEU A C 1
ATOM 554 O O . LEU A 1 70 ? -1.426 6.120 14.066 1.00 77.25 70 LEU A O 1
ATOM 558 N N . ARG A 1 71 ? -1.467 7.960 12.767 1.00 75.75 71 ARG A N 1
ATOM 559 C CA . ARG A 1 71 ? -0.918 8.897 13.762 1.00 75.75 71 ARG A CA 1
ATOM 560 C C . ARG A 1 71 ? -1.986 9.650 14.540 1.00 75.75 71 ARG A C 1
ATOM 562 O O . ARG A 1 71 ? -1.671 10.103 15.637 1.00 75.75 71 ARG A O 1
ATOM 569 N N . ALA A 1 72 ? -3.191 9.800 13.999 1.00 68.00 72 ALA A N 1
ATOM 570 C CA . ALA A 1 72 ? -4.284 10.384 14.754 1.00 68.00 72 ALA A CA 1
ATOM 571 C C . ALA A 1 72 ? -4.504 9.541 16.026 1.00 68.00 72 ALA A C 1
ATOM 573 O O . ALA A 1 72 ? -4.443 8.307 15.956 1.00 68.00 72 ALA A O 1
ATOM 574 N N . PRO A 1 73 ? -4.684 10.164 17.206 1.00 53.00 73 PRO A N 1
ATOM 575 C CA . PRO A 1 73 ? -5.192 9.434 18.354 1.00 53.00 73 PRO A CA 1
ATOM 576 C C . PRO A 1 73 ? -6.527 8.843 17.912 1.00 53.00 73 PRO A C 1
ATOM 578 O O . PRO A 1 73 ? -7.403 9.569 17.444 1.00 53.00 73 PRO A O 1
ATOM 581 N N . SER A 1 74 ? -6.627 7.518 17.958 1.00 52.91 74 SER A N 1
ATOM 582 C CA . SER A 1 74 ? -7.863 6.802 17.686 1.00 52.91 74 SER A CA 1
ATOM 583 C C . SER A 1 74 ? -8.917 7.373 18.627 1.00 52.91 74 SER A C 1
ATOM 585 O O . SER A 1 74 ? -8.856 7.116 19.827 1.00 52.91 74 SER A O 1
ATOM 587 N N . LYS A 1 75 ? -9.810 8.216 18.095 1.00 46.31 75 LYS A N 1
ATOM 588 C CA . LYS A 1 75 ? -11.029 8.613 18.791 1.00 46.31 75 LYS A CA 1
ATOM 589 C C . LYS A 1 75 ? -11.859 7.338 18.914 1.00 46.31 75 LYS A C 1
ATOM 591 O O . LYS A 1 75 ? -12.432 6.894 17.922 1.00 46.31 75 LYS A O 1
ATOM 596 N N . GLN A 1 76 ? -11.770 6.705 20.080 1.00 45.47 76 GLN A N 1
ATOM 597 C CA . GLN A 1 76 ? -12.879 5.926 20.618 1.00 45.47 76 GLN A CA 1
ATOM 598 C C . GLN A 1 76 ? -13.931 6.913 21.110 1.00 45.47 76 GLN A C 1
ATOM 600 O O . GLN A 1 76 ? -13.515 7.964 21.655 1.00 45.47 76 GLN A O 1
#

Sequence (76 aa):
QRAAQRGIGRRRSQTPYEYSADLARRLPELNDDISALTGSFVAAEYGPRPPDPVQTSVARRAWGRLRRVLRAPSKQ

Mean predicted aligned error: 6.57 Å

pLDDT: mean 81.08, std 13.23, range [45.47, 92.0]

Solvent-accessible surface area (backbone atoms only — not comparable to full-atom values): 4474 Å² total; per-residue (Å²): 121,72,46,47,80,72,79,60,44,75,54,95,87,54,49,70,67,59,42,36,54,56,48,27,74,77,37,62,96,41,34,67,37,43,50,47,38,44,51,46,47,47,32,53,76,73,42,100,55,72,63,51,75,66,56,48,50,52,27,53,52,28,50,51,53,52,52,50,61,74,63,46,79,80,82,125

Foldseek 3Di:
DLCVVVVLDADPPHDLVNSLVVVCVVCVVLNVLSVLLSVQVCCCPPNPDHDDPVSVVSNVVSVVVVVVVSPPDPDD